Protein AF-A0A8D9LYA6-F1 (afdb_monomer_lite)

Secondary structure (DSSP, 8-state):
----HHHHHHHHHHHHHT-------TTSSS-----PPPEETTEEHHHHHHS-HHHHHTTS-HHHHHHHHH---HHHHHHHHHHH--

Sequence (86 aa):
MFYDYSRFIIYFYIYWADQVESDVPTAALAKKRTFKKFSYKGVDLETLLEMPTDDLVKPFPARIQRRLSRGLTRKPLALIKTLRNA

Organism: Brassica campestris (NCBI:txid3711)

Foldseek 3Di:
DDPPVVVVVVVVCVVVVVPPDDPPVPPVPPPPPDDDFDDQPNHGPVRLVPDDPVVNLVSDPPVSNVDPVVHDDPVVVVVVVVVVVD

InterPro domains:
  IPR002222 Small ribosomal subunit protein uS19 [PTHR11880] (29-86)
  IPR023575 Small ribosomal subunit protein uS19, superfamily [G3DSA:3.30.860.10] (25-86)

pLDDT: mean 78.88, std 13.66, range [48.38, 94.19]

Radius of gyration: 33.59 Å; chains: 1; bounding box: 28×80×72 Å

Structure (mmCIF, N/CA/C/O backbone):
data_AF-A0A8D9LYA6-F1
#
_entry.id   AF-A0A8D9LYA6-F1
#
loop_
_atom_site.group_PDB
_atom_site.id
_atom_site.type_symbol
_atom_site.label_atom_id
_atom_site.label_alt_id
_atom_site.label_comp_id
_atom_site.label_asym_id
_atom_site.label_entity_id
_atom_site.label_seq_id
_atom_site.pdbx_PDB_ins_code
_atom_site.Cartn_x
_atom_site.Cartn_y
_atom_site.Cartn_z
_atom_site.occupancy
_atom_site.B_iso_or_equiv
_atom_site.auth_seq_id
_atom_site.auth_comp_id
_atom_site.auth_asym_id
_atom_site.auth_atom_id
_atom_site.pdbx_PDB_model_num
ATOM 1 N N . MET A 1 1 ? -8.904 64.905 58.585 1.00 51.53 1 MET A N 1
ATOM 2 C CA . MET A 1 1 ? -9.413 63.925 57.603 1.00 51.53 1 MET A CA 1
ATOM 3 C C . MET A 1 1 ? -8.465 63.883 56.411 1.00 51.53 1 MET A C 1
ATOM 5 O O . MET A 1 1 ? -8.697 64.579 55.435 1.00 51.53 1 MET A O 1
ATOM 9 N N . PHE A 1 2 ? -7.374 63.123 56.506 1.00 56.25 2 PHE A N 1
ATOM 10 C CA . PHE A 1 2 ? -6.529 62.810 55.353 1.00 56.25 2 PHE A CA 1
ATOM 11 C C . PHE A 1 2 ? -6.756 61.334 55.040 1.00 56.25 2 PHE A C 1
ATOM 13 O O . PHE A 1 2 ? -6.458 60.474 55.865 1.00 56.25 2 PHE A O 1
ATOM 20 N N . TYR A 1 3 ? -7.384 61.059 53.898 1.00 54.50 3 TYR A N 1
ATOM 21 C CA . TYR A 1 3 ? -7.516 59.709 53.368 1.00 54.50 3 TYR A CA 1
ATOM 22 C C . TYR A 1 3 ? -6.118 59.240 52.984 1.00 54.50 3 TYR A C 1
ATOM 24 O O . TYR A 1 3 ? -5.566 59.673 51.975 1.00 54.50 3 TYR A O 1
ATOM 32 N N . ASP A 1 4 ? -5.528 58.409 53.835 1.00 67.75 4 ASP A N 1
ATOM 33 C CA . ASP A 1 4 ? -4.197 57.855 53.635 1.00 67.75 4 ASP A CA 1
ATOM 34 C C . ASP A 1 4 ? -4.271 56.777 52.541 1.00 67.75 4 ASP A C 1
ATOM 36 O O . ASP A 1 4 ? -4.378 55.573 52.793 1.00 67.75 4 ASP A O 1
ATOM 40 N N . TYR A 1 5 ? -4.302 57.243 51.288 1.00 63.41 5 TYR A N 1
ATOM 41 C CA . TYR A 1 5 ? -4.380 56.422 50.077 1.00 63.41 5 TYR A CA 1
ATOM 42 C C . TYR A 1 5 ? -3.271 55.368 50.023 1.00 63.41 5 TYR A C 1
ATOM 44 O O . TYR A 1 5 ? -3.456 54.328 49.403 1.00 63.41 5 TYR A O 1
ATOM 52 N N . SER A 1 6 ? -2.153 55.593 50.718 1.00 65.44 6 SER A N 1
ATOM 53 C CA . SER A 1 6 ? -1.043 54.646 50.800 1.00 65.44 6 SER A CA 1
ATOM 54 C C . SER A 1 6 ? -1.483 53.292 51.368 1.00 65.44 6 SER A C 1
ATOM 56 O O . SER A 1 6 ? -1.217 52.251 50.771 1.00 65.44 6 SER A O 1
ATOM 58 N N . ARG A 1 7 ? -2.263 53.276 52.459 1.00 66.62 7 ARG A N 1
ATOM 59 C CA . ARG A 1 7 ? -2.744 52.016 53.051 1.00 66.62 7 ARG A CA 1
ATOM 60 C C . ARG A 1 7 ? -3.763 51.315 52.154 1.00 66.62 7 ARG A C 1
ATOM 62 O O . ARG A 1 7 ? -3.722 50.096 52.035 1.00 66.62 7 ARG A O 1
ATOM 69 N N . PHE A 1 8 ? -4.644 52.075 51.505 1.00 71.00 8 PHE A N 1
ATOM 70 C CA . PHE A 1 8 ? -5.657 51.523 50.604 1.00 71.00 8 PHE A CA 1
ATOM 71 C C . PHE A 1 8 ? -5.031 50.943 49.327 1.00 71.00 8 PHE A C 1
ATOM 73 O O . PHE A 1 8 ? -5.412 49.857 48.908 1.00 71.00 8 PHE A O 1
ATOM 80 N N . ILE A 1 9 ? -4.019 51.608 48.759 1.00 72.88 9 ILE A N 1
ATOM 81 C CA . ILE A 1 9 ? -3.261 51.125 47.595 1.00 72.88 9 ILE A CA 1
ATOM 82 C C . ILE A 1 9 ? -2.449 49.877 47.952 1.00 72.88 9 ILE A C 1
ATOM 84 O O . ILE A 1 9 ? -2.428 48.941 47.163 1.00 72.88 9 ILE A O 1
ATOM 88 N N . ILE A 1 10 ? -1.835 49.815 49.141 1.00 75.56 10 ILE A N 1
ATOM 89 C CA . ILE A 1 10 ? -1.115 48.615 49.599 1.00 75.56 10 ILE A CA 1
ATOM 90 C C . ILE A 1 10 ? -2.082 47.434 49.757 1.00 75.56 10 ILE A C 1
ATOM 92 O O . ILE A 1 10 ? -1.804 46.358 49.239 1.00 75.56 10 ILE A O 1
ATOM 96 N N . TYR A 1 11 ? -3.238 47.624 50.404 1.00 75.00 11 TYR A N 1
ATOM 97 C CA . TYR A 1 11 ? -4.245 46.561 50.525 1.00 75.00 11 TYR A CA 1
ATOM 98 C C . TYR A 1 11 ? -4.838 46.155 49.168 1.00 75.00 11 TYR A C 1
ATOM 100 O O . TYR A 1 11 ? -5.031 44.968 48.929 1.00 75.00 11 TYR A O 1
ATOM 108 N N . PHE A 1 12 ? -5.077 47.105 48.261 1.00 75.06 12 PHE A N 1
ATOM 109 C CA . PHE A 1 12 ? -5.559 46.826 46.907 1.00 75.06 12 PHE A CA 1
ATOM 110 C C . PHE A 1 12 ? -4.510 46.091 46.060 1.00 75.06 12 PHE A C 1
ATOM 112 O O . PHE A 1 12 ? -4.854 45.151 45.355 1.00 75.06 12 PHE A O 1
ATOM 119 N N . TYR A 1 13 ? -3.229 46.456 46.169 1.00 74.00 13 TYR A N 1
ATOM 120 C CA . TYR A 1 13 ? -2.131 45.791 45.465 1.00 74.00 13 TYR A CA 1
ATOM 121 C C . TYR A 1 13 ? -1.880 44.382 46.007 1.00 74.00 1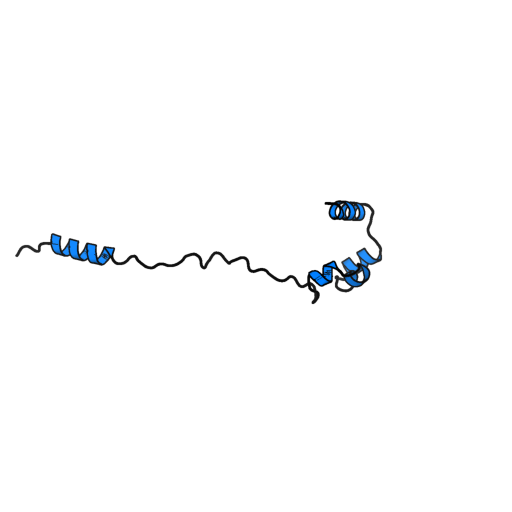3 TYR A C 1
ATOM 123 O O . TYR A 1 13 ? -1.725 43.459 45.219 1.00 74.00 13 TYR A O 1
ATOM 131 N N . ILE A 1 14 ? -1.906 44.190 47.330 1.00 73.81 14 ILE A N 1
ATOM 132 C CA . ILE A 1 14 ? -1.789 42.859 47.947 1.00 73.81 14 ILE A CA 1
ATOM 133 C C . ILE A 1 14 ? -2.980 41.975 47.544 1.00 73.81 14 ILE A C 1
ATOM 135 O O . ILE A 1 14 ? -2.781 40.826 47.169 1.00 73.81 14 ILE A O 1
ATOM 139 N N . TYR A 1 15 ? -4.203 42.515 47.549 1.00 70.25 15 TYR A N 1
ATOM 140 C CA . TYR A 1 15 ? -5.407 41.778 47.147 1.00 70.25 15 TYR A CA 1
ATOM 141 C C . TYR A 1 15 ? -5.447 41.453 45.644 1.00 70.25 15 TYR A C 1
ATOM 143 O O . TYR A 1 15 ? -5.989 40.428 45.241 1.00 70.25 15 TYR A O 1
ATOM 151 N N . TRP A 1 16 ? -4.874 42.313 44.800 1.00 71.56 16 TRP A N 1
ATOM 152 C CA . TRP A 1 16 ? -4.821 42.097 43.354 1.00 71.56 16 TRP A CA 1
ATOM 153 C C . TRP A 1 16 ? -3.632 41.223 42.922 1.00 71.56 16 TRP A C 1
ATOM 155 O O . TRP A 1 16 ? -3.719 40.531 41.911 1.00 71.56 16 TRP A O 1
ATOM 165 N N . ALA A 1 17 ? -2.542 41.207 43.695 1.00 65.12 17 ALA A N 1
ATOM 166 C CA . ALA A 1 17 ? -1.377 40.357 43.450 1.00 65.12 17 ALA A CA 1
ATOM 167 C C . ALA A 1 17 ? -1.622 38.872 43.779 1.00 65.12 17 ALA A C 1
ATOM 169 O O . ALA A 1 17 ? -0.943 38.020 43.217 1.00 65.12 17 ALA A O 1
ATOM 170 N N . ASP A 1 18 ? -2.605 38.558 44.629 1.00 60.19 18 ASP A N 1
ATOM 171 C CA . ASP A 1 18 ? -2.977 37.183 45.013 1.00 60.19 18 ASP A CA 1
ATOM 172 C C . ASP A 1 18 ? -3.969 36.515 44.026 1.00 60.19 18 ASP A C 1
ATOM 174 O O . ASP A 1 18 ? -4.493 35.437 44.283 1.00 60.19 18 ASP A O 1
ATOM 178 N N . GLN A 1 19 ? -4.265 37.153 42.881 1.00 58.38 19 GLN A N 1
ATOM 179 C CA . GLN A 1 19 ? -5.267 36.696 41.897 1.00 58.38 19 GLN A CA 1
ATOM 180 C C . GLN A 1 19 ? -4.689 36.040 40.634 1.00 58.38 19 GLN A C 1
ATOM 182 O O . GLN A 1 19 ? -5.360 35.964 39.602 1.00 58.38 19 GLN A O 1
ATOM 187 N N . VAL A 1 20 ? -3.457 35.534 40.683 1.00 64.38 20 VAL A N 1
ATOM 188 C CA . VAL A 1 20 ? -2.884 34.774 39.562 1.00 64.38 20 VAL A CA 1
ATOM 189 C C . VAL A 1 20 ? -2.220 33.503 40.067 1.00 64.38 20 VAL A C 1
ATOM 191 O O . VAL A 1 20 ? -1.019 33.334 39.957 1.00 64.38 20 VAL A O 1
ATOM 194 N N . GLU A 1 21 ? -3.027 32.567 40.553 1.00 61.84 21 GLU A N 1
ATOM 195 C CA . GLU A 1 21 ? -2.669 31.152 40.477 1.00 61.84 21 GLU A CA 1
ATOM 196 C C . GLU A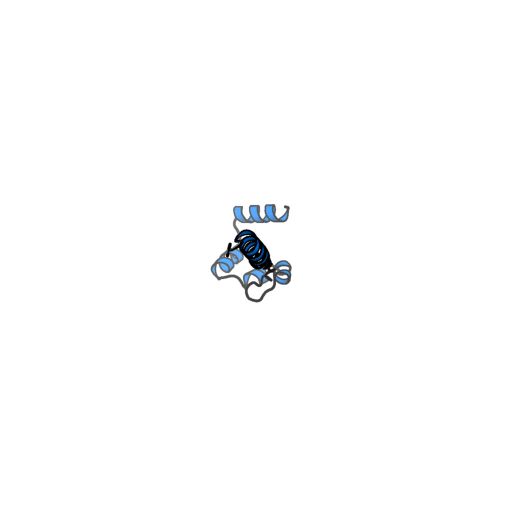 1 21 ? -3.893 30.391 39.962 1.00 61.84 21 GLU A C 1
ATOM 198 O O . GLU A 1 21 ? -4.740 29.887 40.698 1.00 61.84 21 GLU A O 1
ATOM 203 N N . SER A 1 22 ? -4.024 30.369 38.638 1.00 53.62 22 SER A N 1
ATOM 204 C CA . SER A 1 22 ? -4.757 29.301 37.974 1.00 53.62 22 SER A CA 1
ATOM 205 C C . SER A 1 22 ? -3.754 28.567 37.106 1.00 53.62 22 SER A C 1
ATOM 207 O O . SER A 1 22 ? -3.466 28.948 35.971 1.00 53.62 22 SER A O 1
ATOM 209 N N . ASP A 1 23 ? -3.190 27.515 37.692 1.00 55.19 23 ASP A N 1
ATOM 210 C CA . ASP A 1 23 ? -2.513 26.448 36.979 1.00 55.19 23 ASP A CA 1
ATOM 211 C C . ASP A 1 23 ? -3.497 25.851 35.971 1.00 55.19 23 ASP A C 1
ATOM 213 O O . ASP A 1 23 ? -4.224 24.894 36.244 1.00 55.19 23 ASP A O 1
ATOM 217 N N . VAL A 1 24 ? -3.550 26.435 34.779 1.00 55.75 24 VAL A N 1
ATOM 218 C CA . VAL A 1 24 ? -4.067 25.743 33.610 1.00 55.75 24 VAL A CA 1
ATOM 219 C C . VAL A 1 24 ? -2.887 24.940 33.077 1.00 55.75 24 VAL A C 1
ATOM 221 O O . VAL A 1 24 ? -2.014 25.519 32.420 1.00 55.75 24 VAL A O 1
ATOM 224 N N . PRO A 1 25 ? -2.808 23.615 33.310 1.00 48.38 25 PRO A N 1
ATOM 225 C CA . PRO A 1 25 ? -1.855 22.792 32.596 1.00 48.38 25 PRO A CA 1
ATOM 226 C C . PRO A 1 25 ? -2.252 22.825 31.119 1.00 48.38 25 PRO A C 1
ATOM 228 O O . PRO A 1 25 ? -3.039 22.011 30.630 1.00 48.38 25 PRO A O 1
ATOM 231 N N . THR A 1 26 ? -1.666 23.757 30.370 1.00 54.50 26 THR A N 1
ATOM 232 C CA . THR A 1 26 ? -1.726 23.829 28.904 1.00 54.50 26 THR A CA 1
ATOM 233 C C . THR A 1 26 ? -0.834 22.725 28.311 1.00 54.50 26 THR A C 1
ATOM 235 O O . THR A 1 26 ? 0.005 22.939 27.448 1.00 54.50 26 THR A O 1
ATOM 238 N N . ALA A 1 27 ? -1.003 21.501 28.814 1.00 52.78 27 ALA A N 1
ATOM 239 C CA . ALA A 1 27 ? -0.421 20.256 28.328 1.00 52.78 27 ALA A CA 1
ATOM 240 C C . ALA A 1 27 ? -1.510 19.291 27.817 1.00 52.78 27 ALA A C 1
ATOM 242 O O . ALA A 1 27 ? -1.203 18.206 27.327 1.00 52.78 27 ALA A O 1
ATOM 243 N N . ALA A 1 28 ? -2.789 19.681 27.891 1.00 53.47 28 ALA A N 1
ATOM 244 C CA . ALA A 1 28 ? -3.912 18.892 27.384 1.00 53.47 28 ALA A CA 1
ATOM 245 C C . ALA A 1 28 ? -4.117 18.999 25.856 1.00 53.47 28 ALA A C 1
ATOM 247 O O . ALA A 1 28 ? -4.877 18.213 25.292 1.00 53.47 28 ALA A O 1
ATOM 248 N N . LEU A 1 29 ? -3.436 19.928 25.166 1.00 54.72 29 LEU A N 1
ATOM 249 C CA . LEU A 1 29 ? -3.600 20.134 23.717 1.00 54.72 29 LEU A CA 1
ATOM 250 C C . LEU A 1 29 ? -2.483 19.557 22.840 1.00 54.72 29 LEU A C 1
ATOM 252 O O . LEU A 1 29 ? -2.613 19.546 21.617 1.00 54.72 29 LEU A O 1
ATOM 256 N N . ALA A 1 30 ? -1.412 19.013 23.415 1.00 61.97 30 ALA A N 1
ATOM 257 C CA . ALA A 1 30 ? -0.555 18.111 22.660 1.00 61.97 30 ALA A CA 1
ATOM 258 C C . ALA A 1 30 ? -1.270 16.763 22.638 1.00 61.97 30 ALA A C 1
ATOM 260 O O . ALA A 1 30 ? -1.132 15.963 23.564 1.00 61.97 30 ALA A O 1
ATOM 261 N N . LYS A 1 31 ? -2.096 16.536 21.610 1.00 69.88 31 LYS A N 1
ATOM 262 C CA . LYS A 1 31 ? -2.770 15.255 21.377 1.00 69.88 31 LYS A CA 1
ATOM 263 C C . LYS A 1 31 ? -1.688 14.176 21.381 1.00 69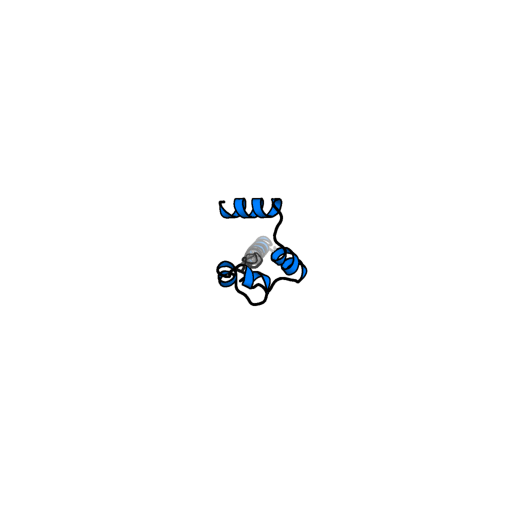.88 31 LYS A C 1
ATOM 265 O O . LYS A 1 31 ? -0.980 14.010 20.386 1.00 69.88 31 LYS A O 1
ATOM 270 N N . LYS A 1 32 ? -1.506 13.502 22.526 1.00 66.06 32 LYS A N 1
ATOM 271 C CA . LYS A 1 32 ? -0.563 12.392 22.678 1.00 66.06 32 LYS A CA 1
ATOM 272 C C . LYS A 1 32 ? -0.830 11.478 21.490 1.00 66.06 32 LYS A C 1
ATOM 274 O O . LYS A 1 32 ? -1.984 11.113 21.265 1.00 66.06 32 LYS A O 1
ATOM 279 N N . ARG A 1 33 ? 0.189 11.214 20.666 1.00 68.00 33 ARG A N 1
ATOM 280 C CA . ARG A 1 33 ? 0.046 10.362 19.481 1.00 68.00 33 ARG A CA 1
ATOM 281 C C . ARG A 1 33 ? -0.401 8.988 19.973 1.00 68.00 33 ARG A C 1
ATOM 283 O O . ARG A 1 33 ? 0.413 8.211 20.453 1.00 68.00 33 ARG A O 1
ATOM 290 N N . THR A 1 34 ? -1.702 8.727 19.939 1.00 73.62 34 THR A N 1
ATOM 291 C CA . THR A 1 34 ? -2.246 7.433 20.326 1.00 73.62 34 THR A CA 1
ATOM 292 C C . THR A 1 34 ? -1.848 6.429 19.259 1.00 73.62 34 THR A C 1
ATOM 294 O O . THR A 1 34 ? -1.977 6.692 18.059 1.00 73.62 34 THR A O 1
ATOM 297 N N . PHE A 1 35 ? -1.315 5.290 19.693 1.00 75.31 35 PHE A N 1
ATOM 298 C CA . PHE A 1 35 ? -0.992 4.201 18.788 1.00 75.31 35 PHE A CA 1
ATOM 299 C C . PHE A 1 35 ? -2.291 3.690 18.163 1.00 75.31 35 PHE A C 1
ATOM 301 O O . PHE A 1 35 ? -3.175 3.184 18.856 1.00 75.31 35 PHE A O 1
ATOM 308 N N . LYS A 1 36 ? -2.435 3.870 16.851 1.00 79.81 36 LYS A N 1
ATOM 309 C CA . LYS A 1 36 ? -3.556 3.314 16.097 1.00 79.81 36 LYS A CA 1
ATOM 310 C C . LYS A 1 36 ? -3.156 1.917 15.649 1.00 79.81 36 LYS A C 1
ATOM 312 O O . LYS A 1 36 ? -2.225 1.781 14.861 1.00 79.81 36 LYS A O 1
ATOM 317 N N . LYS A 1 37 ? -3.868 0.898 16.133 1.00 84.69 37 LYS A N 1
ATOM 318 C CA . LYS A 1 37 ? -3.743 -0.462 15.603 1.00 84.69 37 LYS A CA 1
ATOM 319 C C . LYS A 1 37 ? -4.226 -0.458 14.156 1.00 84.69 37 LYS A C 1
ATOM 321 O O . LYS A 1 37 ? -5.341 -0.015 13.875 1.00 84.69 37 LYS A O 1
ATOM 326 N N . PHE A 1 38 ? -3.357 -0.860 13.238 1.00 86.62 38 PHE A N 1
ATOM 327 C CA . PHE A 1 38 ? -3.678 -0.886 11.822 1.00 86.62 38 PHE A CA 1
ATOM 328 C C . PHE A 1 38 ? -4.369 -2.203 11.484 1.00 86.62 38 PHE A C 1
ATOM 330 O O . PHE A 1 38 ? -3.761 -3.258 11.585 1.00 86.62 38 PHE A O 1
ATOM 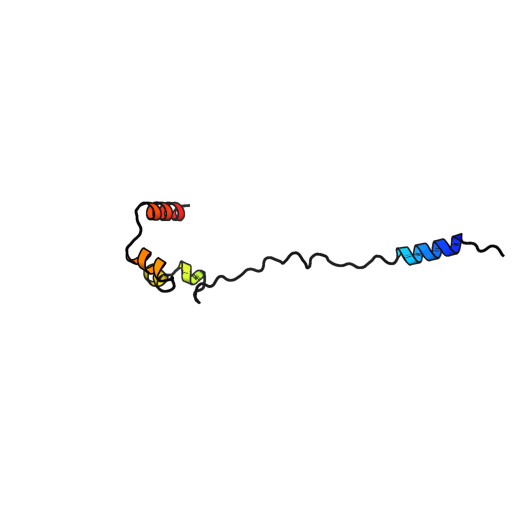337 N N . SER A 1 39 ? -5.619 -2.120 11.034 1.00 88.69 39 SER A N 1
ATOM 338 C CA . SER A 1 39 ? -6.326 -3.246 10.432 1.00 88.69 39 SER A CA 1
ATOM 339 C C . SER A 1 39 ? -6.613 -2.942 8.968 1.00 88.69 39 SER A C 1
ATOM 341 O O . SER A 1 39 ? -7.122 -1.867 8.632 1.00 88.69 39 SER A O 1
ATOM 343 N N . TYR A 1 40 ? -6.321 -3.901 8.092 1.00 90.12 40 TYR A N 1
ATOM 344 C CA . TYR A 1 40 ? -6.704 -3.850 6.690 1.00 90.12 40 TYR A CA 1
ATOM 345 C C . TYR A 1 40 ? -7.807 -4.865 6.409 1.00 90.12 40 TYR A C 1
ATOM 347 O O . TYR A 1 40 ? -7.578 -6.068 6.463 1.00 90.12 40 TYR A O 1
ATOM 355 N N . LYS A 1 41 ? -9.012 -4.385 6.075 1.00 87.81 41 LYS A N 1
ATOM 356 C CA . LYS A 1 41 ? -10.163 -5.236 5.707 1.00 87.81 41 LYS A CA 1
ATOM 357 C C . LYS A 1 41 ? -10.454 -6.368 6.709 1.00 87.81 41 LYS A C 1
ATOM 359 O O . LYS A 1 41 ? -10.860 -7.453 6.309 1.00 87.81 41 LYS A O 1
ATOM 364 N N . GLY A 1 42 ? -10.252 -6.104 8.000 1.00 86.38 42 GLY A N 1
ATOM 365 C CA . GLY A 1 42 ? -10.469 -7.082 9.070 1.00 86.38 42 GLY A CA 1
ATOM 366 C C . GLY A 1 42 ? -9.273 -7.992 9.364 1.00 86.38 42 GLY A C 1
ATOM 367 O O . GLY A 1 42 ? -9.370 -8.825 10.254 1.00 86.38 42 GLY A O 1
ATOM 368 N N . VAL A 1 43 ? -8.146 -7.815 8.669 1.00 87.44 43 VAL A N 1
ATOM 369 C CA . VAL A 1 43 ? -6.870 -8.489 8.946 1.00 87.44 43 VAL A CA 1
ATOM 370 C C . VAL A 1 43 ? -5.975 -7.552 9.761 1.00 87.44 43 VAL A C 1
ATOM 3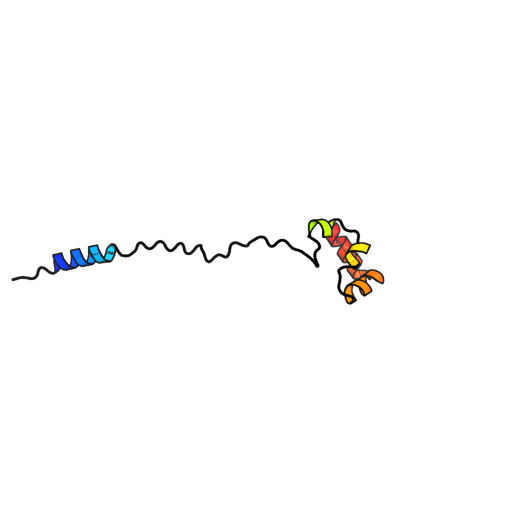72 O O . VAL A 1 43 ? -5.897 -6.361 9.448 1.00 87.44 43 VAL A O 1
ATOM 375 N N . ASP A 1 44 ? -5.326 -8.069 10.805 1.00 90.69 44 ASP A N 1
ATOM 376 C CA . ASP A 1 44 ? -4.363 -7.320 11.623 1.00 90.69 44 ASP A CA 1
ATOM 377 C C . ASP A 1 44 ? -2.952 -7.331 11.011 1.00 90.69 44 ASP A C 1
ATOM 379 O O . ASP A 1 44 ? -2.638 -8.139 10.132 1.00 90.69 44 ASP A O 1
ATOM 383 N N . LEU A 1 45 ? -2.093 -6.418 11.462 1.00 87.06 45 LEU A N 1
ATOM 384 C CA . LEU A 1 45 ? -0.753 -6.233 10.907 1.00 87.06 45 LEU A CA 1
ATOM 385 C C . LEU A 1 45 ? 0.121 -7.492 11.000 1.00 87.06 45 LEU A C 1
ATOM 387 O O . LEU A 1 45 ? 0.784 -7.832 10.023 1.00 87.06 45 LEU A O 1
ATOM 391 N N . GLU A 1 46 ? 0.119 -8.179 12.143 1.00 88.50 46 GLU A N 1
ATOM 392 C CA . GLU A 1 46 ? 0.969 -9.363 12.347 1.00 88.50 46 GLU A CA 1
ATOM 393 C C . GLU A 1 46 ? 0.571 -10.497 11.401 1.00 88.50 46 GLU A C 1
ATOM 395 O O . GLU A 1 46 ? 1.404 -11.053 10.690 1.00 88.50 46 GLU A O 1
ATOM 400 N N . THR A 1 47 ? -0.734 -10.732 11.265 1.00 88.94 47 THR A N 1
ATOM 401 C CA . THR A 1 47 ? -1.267 -11.709 10.313 1.00 88.94 47 THR A CA 1
ATOM 402 C C . THR A 1 47 ? -0.952 -11.326 8.865 1.00 88.94 47 THR A C 1
ATOM 404 O O . THR A 1 47 ? -0.680 -12.193 8.038 1.00 88.94 47 THR A O 1
ATOM 407 N N . LEU A 1 48 ? -0.960 -10.030 8.530 1.00 88.81 48 LEU A N 1
ATOM 408 C CA . LEU A 1 48 ? -0.642 -9.555 7.181 1.00 88.81 48 LEU A CA 1
ATOM 409 C C . LEU A 1 48 ? 0.822 -9.811 6.787 1.00 88.81 48 LEU A C 1
ATOM 411 O O . LEU A 1 48 ? 1.103 -9.972 5.600 1.00 88.81 48 LEU A O 1
ATOM 415 N N . LEU A 1 49 ? 1.735 -9.830 7.759 1.00 88.00 49 LEU A N 1
ATOM 416 C CA . LEU A 1 49 ? 3.162 -10.081 7.540 1.00 88.00 49 LEU A CA 1
ATOM 417 C C . LEU A 1 49 ? 3.464 -11.564 7.305 1.00 88.00 49 LEU A C 1
ATOM 419 O O . LEU A 1 49 ? 4.325 -11.884 6.488 1.00 88.00 49 LEU A O 1
ATOM 423 N N . GLU A 1 50 ? 2.756 -12.452 8.001 1.00 90.12 50 GLU A N 1
ATOM 424 C CA . GLU A 1 50 ? 2.944 -13.904 7.893 1.00 90.12 50 GLU A CA 1
ATOM 425 C C . GLU A 1 50 ? 2.248 -14.508 6.667 1.00 90.12 50 GLU A C 1
ATOM 427 O O . GLU A 1 50 ? 2.663 -15.556 6.168 1.00 90.12 50 GLU A O 1
ATOM 432 N N . MET A 1 51 ? 1.189 -13.862 6.165 1.00 86.94 51 MET A N 1
ATOM 433 C CA . MET A 1 51 ? 0.394 -14.418 5.074 1.00 86.94 51 MET A CA 1
ATOM 434 C C . MET A 1 51 ? 1.180 -14.551 3.757 1.00 86.94 51 MET A C 1
ATOM 436 O O . MET A 1 51 ? 1.868 -13.617 3.326 1.00 86.94 51 MET A O 1
ATOM 440 N N . PRO A 1 52 ? 1.011 -15.679 3.038 1.00 88.56 52 PRO A N 1
ATOM 441 C CA . PRO A 1 52 ? 1.585 -15.847 1.713 1.00 88.56 52 PRO A CA 1
ATOM 442 C C . PRO A 1 52 ? 0.920 -14.903 0.701 1.00 88.56 52 PRO A C 1
ATOM 444 O O . PRO A 1 52 ? -0.220 -14.458 0.859 1.00 88.56 52 PRO A O 1
ATOM 447 N N . THR A 1 53 ? 1.634 -14.606 -0.390 1.00 84.88 53 THR A N 1
ATOM 448 C CA . THR A 1 53 ? 1.183 -13.626 -1.397 1.00 84.88 53 THR A CA 1
ATOM 449 C C . THR A 1 53 ? -0.152 -14.015 -2.045 1.00 84.88 53 THR A C 1
ATOM 451 O O . THR A 1 53 ? -0.936 -13.132 -2.384 1.00 84.88 53 THR A O 1
ATOM 454 N N . ASP A 1 54 ? -0.449 -15.309 -2.160 1.00 85.44 54 ASP A N 1
ATOM 455 C CA . ASP A 1 54 ? -1.687 -15.810 -2.769 1.00 85.44 54 ASP A CA 1
ATOM 456 C C . ASP A 1 54 ? -2.934 -15.461 -1.943 1.00 85.44 54 ASP A C 1
ATOM 458 O O . ASP A 1 54 ? -3.963 -15.053 -2.492 1.00 85.44 54 ASP A O 1
ATOM 462 N N . ASP A 1 55 ? -2.831 -15.537 -0.616 1.00 87.00 55 ASP A N 1
ATOM 463 C CA . ASP A 1 55 ? -3.919 -15.165 0.289 1.00 87.00 55 ASP A CA 1
ATOM 464 C C . ASP A 1 55 ? -4.005 -13.652 0.481 1.00 87.00 55 ASP A C 1
ATOM 466 O O . ASP A 1 55 ? -5.104 -13.096 0.546 1.00 87.00 55 ASP A O 1
ATOM 470 N N . LEU A 1 56 ? -2.861 -12.964 0.440 1.00 87.44 56 LEU A N 1
ATOM 471 C CA . LEU A 1 56 ? -2.775 -11.506 0.485 1.00 87.44 56 LEU A CA 1
ATOM 472 C C . LEU A 1 56 ? -3.473 -10.826 -0.708 1.00 87.44 56 LEU A C 1
ATOM 474 O O . LEU A 1 56 ? -3.947 -9.694 -0.593 1.00 87.44 56 LEU A O 1
ATOM 478 N N . VAL A 1 57 ? -3.569 -11.493 -1.862 1.00 89.19 57 VAL A N 1
ATOM 479 C CA . VAL A 1 57 ? -4.222 -10.929 -3.054 1.00 89.19 57 VAL A CA 1
ATOM 480 C C . VAL A 1 57 ? -5.734 -10.778 -2.862 1.00 89.19 57 VAL A C 1
ATOM 482 O O . VAL A 1 57 ? -6.301 -9.770 -3.290 1.00 89.19 57 VAL A O 1
ATOM 485 N N . LYS A 1 58 ? -6.392 -11.725 -2.187 1.00 88.75 58 LYS A N 1
ATOM 486 C CA . LYS A 1 58 ? -7.855 -11.771 -2.003 1.00 88.75 58 LYS A CA 1
ATOM 487 C C . LYS A 1 58 ? -8.454 -10.503 -1.370 1.00 88.75 58 LYS A C 1
ATOM 489 O O . LYS A 1 58 ? -9.451 -10.006 -1.904 1.00 88.75 58 LYS A O 1
ATOM 494 N N . PRO A 1 59 ? -7.888 -9.922 -0.293 1.00 90.38 59 PRO A N 1
ATOM 495 C CA . PRO A 1 59 ? -8.438 -8.705 0.288 1.00 90.38 59 PRO A CA 1
ATOM 496 C C . PRO A 1 59 ? -8.264 -7.475 -0.617 1.00 90.38 59 PRO A C 1
ATOM 498 O O . PRO A 1 59 ? -9.047 -6.534 -0.502 1.00 90.38 59 PRO A O 1
ATOM 501 N N . PHE A 1 60 ? -7.314 -7.425 -1.555 1.00 89.56 60 PHE A N 1
ATOM 502 C CA . PHE A 1 60 ? -7.084 -6.202 -2.334 1.00 89.56 60 PHE A CA 1
ATOM 503 C C . PHE A 1 60 ? -8.244 -5.815 -3.276 1.00 89.56 60 PHE A C 1
ATOM 505 O O . PHE A 1 60 ? -9.068 -6.643 -3.642 1.00 89.56 60 PHE A O 1
ATOM 512 N N . PRO A 1 61 ? -8.339 -4.549 -3.725 1.00 93.38 61 PRO A N 1
ATOM 513 C CA . PRO A 1 61 ? -9.253 -4.144 -4.793 1.00 93.38 61 PRO A CA 1
ATOM 514 C C . PRO A 1 61 ? -8.937 -4.823 -6.136 1.00 93.38 61 PRO A C 1
ATOM 516 O O . PRO A 1 61 ? -7.778 -5.110 -6.446 1.00 93.38 61 PRO A O 1
ATOM 519 N N . ALA A 1 62 ? -9.952 -4.960 -6.996 1.00 94.19 62 ALA A N 1
ATOM 520 C CA . ALA A 1 62 ? -9.878 -5.706 -8.260 1.00 94.19 62 ALA A CA 1
ATOM 521 C C . ALA A 1 62 ? -8.697 -5.319 -9.176 1.00 94.19 62 ALA A C 1
ATOM 523 O O . ALA A 1 62 ? -8.112 -6.171 -9.842 1.00 94.19 62 ALA A O 1
ATOM 524 N N . ARG A 1 63 ? -8.305 -4.037 -9.220 1.00 93.94 63 ARG A N 1
ATOM 525 C CA . ARG A 1 63 ? -7.168 -3.581 -10.040 1.00 93.94 63 ARG A CA 1
ATOM 526 C C . ARG A 1 63 ? -5.840 -4.177 -9.567 1.00 93.94 63 ARG A C 1
ATOM 528 O O . ARG A 1 63 ? -5.034 -4.600 -10.393 1.00 93.94 63 ARG A O 1
ATOM 535 N N . ILE A 1 64 ? -5.617 -4.193 -8.256 1.00 92.38 64 ILE A N 1
ATOM 536 C CA . ILE A 1 64 ? -4.385 -4.713 -7.657 1.00 92.38 64 ILE A CA 1
ATOM 537 C C . ILE A 1 64 ? -4.350 -6.232 -7.825 1.00 92.38 64 ILE A C 1
ATOM 539 O O . ILE A 1 64 ? -3.336 -6.756 -8.280 1.00 92.38 64 ILE A O 1
ATOM 543 N N . GLN A 1 65 ? -5.483 -6.909 -7.604 1.00 91.88 65 GLN A N 1
ATOM 544 C CA . GLN A 1 65 ? -5.615 -8.346 -7.859 1.00 91.88 65 GLN A CA 1
ATOM 545 C C . GLN A 1 65 ? -5.229 -8.722 -9.295 1.00 91.88 65 GLN A C 1
ATOM 547 O O . GLN A 1 65 ? -4.393 -9.598 -9.511 1.00 91.88 65 GLN A O 1
ATOM 552 N N . ARG A 1 66 ? -5.776 -8.016 -10.296 1.00 92.69 66 ARG A N 1
ATOM 553 C CA . ARG A 1 66 ? -5.460 -8.245 -11.720 1.00 92.69 66 ARG A CA 1
ATOM 554 C C . ARG A 1 66 ? -3.988 -8.006 -12.043 1.00 92.69 66 ARG A C 1
ATOM 556 O O . ARG A 1 66 ? -3.433 -8.684 -12.897 1.00 92.69 66 ARG A O 1
ATOM 563 N N . ARG A 1 67 ? -3.354 -7.026 -11.398 1.00 92.00 67 ARG A N 1
ATOM 564 C CA . ARG A 1 67 ? -1.935 -6.732 -11.623 1.00 92.00 67 ARG A CA 1
ATOM 565 C C . ARG A 1 67 ? -1.034 -7.806 -11.014 1.00 92.00 67 ARG A C 1
ATOM 567 O O . ARG A 1 67 ? -0.085 -8.213 -11.669 1.00 92.00 67 ARG A O 1
ATOM 574 N N . LEU A 1 68 ? -1.327 -8.252 -9.793 1.00 88.00 68 LEU A N 1
ATOM 575 C CA . LEU A 1 68 ? -0.526 -9.263 -9.098 1.00 88.00 68 LEU A CA 1
ATOM 576 C C . LEU A 1 68 ? -0.692 -10.656 -9.720 1.00 88.00 68 LEU A C 1
ATOM 578 O O . LEU A 1 68 ? 0.310 -11.321 -9.944 1.00 88.00 68 LEU A O 1
ATOM 582 N N . SER A 1 69 ? -1.913 -11.044 -10.103 1.00 88.19 69 SER A N 1
ATOM 583 C CA . SER A 1 69 ? -2.186 -12.329 -10.779 1.00 88.19 69 SER A CA 1
ATOM 584 C C . SER A 1 69 ? -1.532 -12.459 -12.158 1.00 88.19 69 SER A C 1
ATOM 586 O O . SER A 1 69 ? -1.120 -13.546 -12.542 1.00 88.19 69 SER A O 1
ATOM 588 N N . ARG A 1 70 ? -1.403 -11.359 -12.911 1.00 90.38 70 ARG A N 1
ATOM 589 C CA . ARG A 1 70 ? -0.684 -11.349 -14.200 1.00 90.38 70 ARG A CA 1
ATOM 590 C C . ARG A 1 70 ? 0.836 -11.377 -14.043 1.00 90.38 70 ARG A C 1
ATOM 592 O O . ARG A 1 70 ? 1.533 -11.720 -14.990 1.00 90.38 70 ARG A O 1
ATOM 599 N N . GLY A 1 71 ? 1.342 -10.970 -12.882 1.00 87.88 71 GLY A N 1
ATOM 600 C CA . GLY A 1 71 ? 2.766 -10.819 -12.622 1.00 87.88 71 GLY A CA 1
ATOM 601 C C . GLY A 1 71 ? 3.282 -9.384 -12.767 1.00 87.88 71 GLY A C 1
ATOM 602 O O . GLY A 1 71 ? 2.722 -8.518 -13.445 1.00 87.88 71 GLY A O 1
ATOM 603 N N . LEU A 1 72 ? 4.390 -9.127 -12.073 1.00 87.88 72 LEU A N 1
ATOM 604 C CA . LEU A 1 72 ? 5.070 -7.835 -12.025 1.00 87.88 72 LEU A CA 1
ATOM 605 C C . LEU A 1 72 ? 6.144 -7.751 -13.119 1.00 87.88 72 LEU A C 1
ATOM 607 O O . LEU A 1 72 ? 6.839 -8.718 -13.408 1.00 87.88 72 LEU A O 1
ATOM 611 N N . THR A 1 73 ? 6.323 -6.565 -13.701 1.00 88.12 73 THR A N 1
ATOM 612 C CA . THR A 1 73 ? 7.392 -6.310 -14.678 1.00 88.12 73 THR A CA 1
ATOM 613 C C . THR A 1 73 ? 8.772 -6.199 -14.007 1.00 88.12 73 THR A C 1
ATOM 615 O O . THR A 1 73 ? 8.892 -6.127 -12.782 1.00 88.12 73 THR A O 1
ATOM 618 N N . ARG A 1 74 ? 9.853 -6.142 -14.800 1.00 90.69 74 ARG A N 1
ATOM 619 C CA . ARG A 1 74 ? 11.241 -6.127 -14.287 1.00 90.69 74 ARG A CA 1
ATOM 620 C C . ARG A 1 74 ? 11.531 -4.980 -13.309 1.00 90.69 74 ARG A C 1
ATOM 622 O O . ARG A 1 74 ? 12.160 -5.204 -12.281 1.00 90.69 74 ARG A O 1
ATOM 629 N N . LYS A 1 75 ? 11.074 -3.762 -13.619 1.00 90.56 75 LYS A N 1
ATOM 630 C CA . LYS A 1 75 ? 11.324 -2.559 -12.801 1.00 90.56 75 LYS A CA 1
ATOM 631 C C . LYS A 1 75 ? 10.765 -2.678 -11.365 1.00 90.56 75 LYS A C 1
ATOM 633 O O . LYS A 1 75 ? 11.547 -2.513 -10.434 1.00 90.56 75 LYS A O 1
ATOM 638 N N . PRO A 1 76 ? 9.474 -3.007 -11.140 1.00 91.44 76 PRO A N 1
ATOM 639 C CA . PRO A 1 76 ? 8.946 -3.172 -9.784 1.00 91.44 76 PRO A CA 1
ATOM 640 C C . PRO A 1 76 ? 9.541 -4.376 -9.045 1.00 91.44 76 PRO A C 1
ATOM 642 O O . PRO A 1 76 ? 9.724 -4.299 -7.836 1.00 91.44 76 PRO A O 1
ATOM 645 N N . LEU A 1 77 ? 9.898 -5.462 -9.741 1.00 90.25 77 LEU A N 1
ATOM 646 C CA . LEU A 1 77 ? 10.582 -6.594 -9.104 1.00 90.25 77 LEU A CA 1
ATOM 647 C C . LEU A 1 77 ? 11.979 -6.224 -8.596 1.00 90.25 77 LEU A C 1
ATOM 649 O O . LEU A 1 77 ? 12.357 -6.647 -7.506 1.00 90.25 77 LEU A O 1
ATOM 653 N N . ALA A 1 78 ? 12.734 -5.428 -9.359 1.00 93.06 78 ALA A N 1
ATOM 654 C CA . ALA A 1 78 ? 14.041 -4.935 -8.928 1.00 93.06 78 ALA A CA 1
ATOM 655 C C . ALA A 1 78 ? 13.923 -4.099 -7.645 1.00 93.06 78 ALA A C 1
ATOM 657 O O . ALA A 1 78 ? 14.676 -4.328 -6.704 1.00 93.06 78 ALA A O 1
ATOM 658 N N . LEU A 1 79 ? 12.917 -3.221 -7.574 1.00 92.69 79 LEU A N 1
ATOM 659 C CA . LEU A 1 79 ? 12.654 -2.405 -6.389 1.00 92.69 79 LEU A CA 1
ATOM 660 C C . LEU A 1 79 ? 12.271 -3.249 -5.161 1.00 92.69 79 LEU A C 1
ATOM 662 O O . LEU A 1 79 ? 12.751 -3.002 -4.059 1.00 92.69 79 LEU A O 1
ATOM 666 N N . ILE A 1 80 ? 11.429 -4.271 -5.332 1.00 90.81 80 ILE A N 1
ATOM 667 C CA . ILE A 1 80 ? 11.048 -5.154 -4.216 1.00 90.81 80 ILE A CA 1
ATOM 668 C C . ILE A 1 80 ? 12.275 -5.892 -3.665 1.00 90.81 80 ILE A C 1
ATOM 670 O O . ILE A 1 80 ? 12.399 -6.060 -2.455 1.00 90.81 80 ILE A O 1
ATOM 674 N N . LYS A 1 81 ? 13.200 -6.313 -4.535 1.00 92.00 81 LYS A N 1
ATOM 675 C CA . LYS A 1 81 ? 14.436 -6.985 -4.112 1.00 92.00 81 LYS A CA 1
ATOM 676 C C . LYS A 1 81 ? 15.367 -6.048 -3.345 1.00 92.00 81 LYS A C 1
ATOM 678 O O . LYS A 1 81 ? 15.913 -6.465 -2.333 1.00 92.00 81 LYS A O 1
ATOM 683 N N . THR A 1 82 ? 15.512 -4.794 -3.772 1.00 93.56 82 THR A N 1
ATOM 684 C CA . THR A 1 82 ? 16.336 -3.817 -3.041 1.00 93.56 82 THR A CA 1
ATOM 685 C C . THR A 1 82 ? 15.755 -3.490 -1.668 1.00 93.56 82 THR A C 1
ATOM 687 O O . THR A 1 82 ? 16.510 -3.371 -0.716 1.00 93.56 82 THR A O 1
ATOM 690 N N . LEU A 1 83 ? 14.425 -3.399 -1.546 1.00 92.25 83 LEU A N 1
ATOM 691 C CA . LEU A 1 83 ? 13.758 -3.086 -0.276 1.00 92.25 83 LEU A CA 1
ATOM 692 C C . LEU A 1 83 ? 13.787 -4.237 0.741 1.00 92.25 83 LEU A C 1
ATOM 694 O O . LEU A 1 83 ? 13.632 -3.983 1.925 1.00 92.25 83 LEU A O 1
ATOM 698 N N . ARG A 1 84 ? 13.960 -5.489 0.298 1.00 89.12 84 ARG A N 1
ATOM 699 C CA . ARG A 1 84 ? 14.054 -6.659 1.192 1.00 89.12 84 ARG A CA 1
ATOM 700 C C . ARG A 1 84 ? 15.446 -6.883 1.777 1.00 89.12 84 ARG A C 1
ATOM 702 O O . ARG A 1 84 ? 15.561 -7.589 2.768 1.00 89.12 84 ARG A O 1
ATOM 709 N N . ASN A 1 85 ? 16.474 -6.334 1.136 1.00 88.88 85 ASN A N 1
ATOM 710 C CA . ASN A 1 85 ? 17.864 -6.466 1.571 1.00 88.88 85 ASN A CA 1
ATOM 711 C C . ASN A 1 85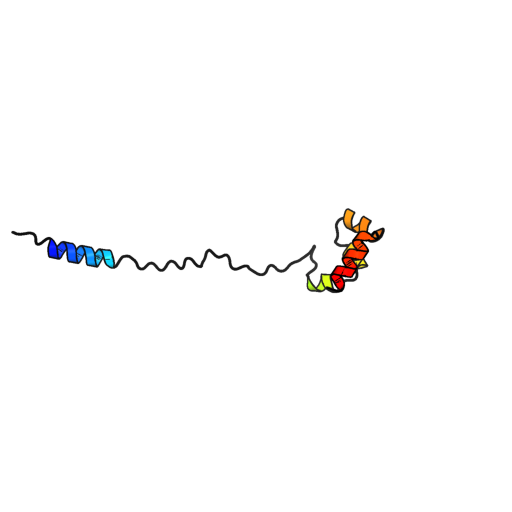 ? 18.340 -5.263 2.402 1.00 88.88 85 ASN A C 1
ATOM 713 O O . ASN A 1 85 ? 19.483 -5.269 2.850 1.00 88.88 85 ASN A O 1
ATOM 717 N N . ALA A 1 86 ? 17.507 -4.223 2.505 1.00 78.06 86 ALA A N 1
ATOM 718 C CA . ALA A 1 86 ? 17.785 -3.003 3.252 1.00 78.06 86 ALA A CA 1
ATOM 719 C C . ALA A 1 86 ? 17.478 -3.162 4.746 1.00 78.06 86 ALA A C 1
ATOM 721 O O . ALA A 1 86 ? 16.636 -4.026 5.084 1.00 78.06 86 ALA A O 1
#